Protein AF-A0A0G0QDE1-F1 (afdb_monomer)

Organism: NCBI:txid1618575

Radius of gyration: 19.05 Å; Cα contacts (8 Å, |Δi|>4): 55; chains: 1; bounding box: 40×37×47 Å

Structure (mmCIF, N/CA/C/O backbone):
data_AF-A0A0G0QDE1-F1
#
_entry.id   AF-A0A0G0QDE1-F1
#
loop_
_atom_site.group_PDB
_atom_site.id
_atom_site.type_symbol
_atom_site.label_atom_id
_atom_site.label_alt_id
_atom_site.label_comp_id
_atom_site.label_asym_id
_atom_site.label_entity_id
_atom_site.label_seq_id
_atom_site.pdbx_PDB_ins_code
_atom_site.Cartn_x
_atom_site.Cartn_y
_atom_site.Cartn_z
_atom_site.occupancy
_atom_site.B_iso_or_equiv
_atom_site.auth_seq_id
_atom_site.auth_comp_id
_atom_site.auth_asym_id
_atom_site.auth_atom_id
_atom_site.pdbx_PDB_model_num
ATOM 1 N N . MET A 1 1 ? 11.600 -14.241 11.838 1.00 48.94 1 MET A N 1
ATOM 2 C CA . MET A 1 1 ? 10.791 -13.462 10.869 1.00 48.94 1 MET A CA 1
ATOM 3 C C . MET A 1 1 ? 11.640 -12.625 9.914 1.00 48.94 1 MET A C 1
ATOM 5 O O . MET A 1 1 ? 11.550 -12.868 8.721 1.00 48.94 1 MET A O 1
ATOM 9 N N . LEU A 1 2 ? 12.523 -11.730 10.382 1.00 42.28 2 LEU A N 1
ATOM 10 C CA . LEU A 1 2 ? 13.341 -10.875 9.495 1.00 42.28 2 LEU A CA 1
ATOM 11 C C . LEU A 1 2 ? 14.229 -11.664 8.504 1.00 42.28 2 LEU A C 1
ATOM 13 O O . LEU A 1 2 ? 14.320 -11.305 7.337 1.00 42.28 2 LEU A O 1
ATOM 17 N N . LYS A 1 3 ? 14.826 -12.782 8.949 1.00 44.91 3 LYS A N 1
ATOM 18 C CA . LYS A 1 3 ? 15.629 -13.681 8.094 1.00 44.91 3 LYS A CA 1
ATOM 19 C C . LYS A 1 3 ? 14.810 -14.407 7.011 1.00 44.91 3 LYS A C 1
ATOM 21 O O . LYS A 1 3 ? 15.334 -14.662 5.939 1.00 44.91 3 LYS A O 1
ATOM 26 N N . PHE A 1 4 ? 13.529 -14.693 7.258 1.00 47.91 4 PHE A N 1
ATOM 27 C CA . PHE A 1 4 ? 12.648 -15.403 6.313 1.00 47.91 4 PHE A CA 1
ATOM 28 C C . PHE A 1 4 ? 12.188 -14.499 5.158 1.00 47.91 4 PHE A C 1
ATOM 30 O O . PHE A 1 4 ? 12.064 -14.936 4.017 1.00 47.91 4 PHE A O 1
ATOM 37 N N . VAL A 1 5 ? 12.004 -13.210 5.454 1.00 45.53 5 VAL A N 1
ATOM 38 C CA . VAL A 1 5 ? 11.647 -12.177 4.470 1.00 45.53 5 VAL A CA 1
ATOM 39 C C . VAL A 1 5 ? 12.870 -11.693 3.673 1.00 45.53 5 VAL A C 1
ATOM 41 O O . VAL A 1 5 ? 12.716 -11.153 2.585 1.00 45.53 5 VAL A O 1
ATOM 44 N N . ARG A 1 6 ? 14.089 -11.893 4.197 1.00 48.25 6 ARG A N 1
ATOM 45 C CA . ARG A 1 6 ? 15.354 -11.424 3.598 1.00 48.25 6 ARG A CA 1
ATOM 46 C C . ARG A 1 6 ? 16.187 -12.510 2.911 1.00 48.25 6 ARG A C 1
ATOM 48 O O . ARG A 1 6 ? 17.276 -12.202 2.437 1.00 48.25 6 ARG A O 1
ATOM 55 N N . SER A 1 7 ? 15.730 -13.762 2.878 1.00 40.88 7 SER A N 1
ATOM 56 C CA . SER A 1 7 ? 16.479 -14.817 2.187 1.00 40.88 7 SER A CA 1
ATOM 57 C C . SER A 1 7 ? 16.427 -14.586 0.674 1.00 40.88 7 SER A C 1
ATOM 59 O O . SER A 1 7 ? 15.348 -14.674 0.089 1.00 40.88 7 SER A O 1
ATOM 61 N N . ARG A 1 8 ? 17.589 -14.266 0.085 1.00 50.75 8 ARG A N 1
ATOM 62 C CA . ARG A 1 8 ? 17.824 -14.024 -1.354 1.00 50.75 8 ARG A CA 1
ATOM 63 C C . ARG A 1 8 ? 18.749 -15.073 -2.000 1.00 50.75 8 ARG A C 1
ATOM 65 O O . ARG A 1 8 ? 19.119 -14.922 -3.151 1.00 50.75 8 ARG A O 1
ATOM 72 N N . ASN A 1 9 ? 19.141 -16.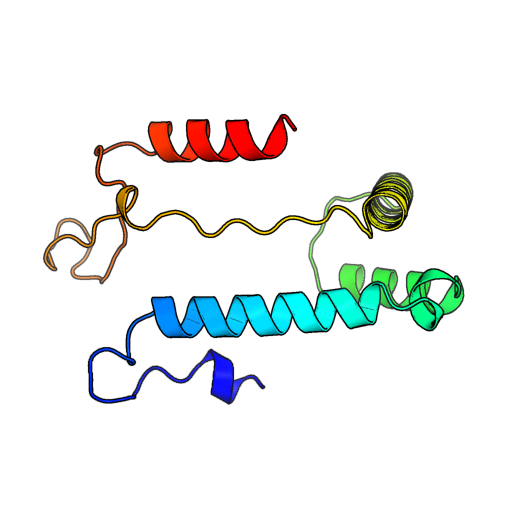115 -1.260 1.00 42.19 9 ASN A N 1
ATOM 73 C CA . ASN A 1 9 ? 20.205 -17.047 -1.662 1.00 42.19 9 ASN A CA 1
ATOM 74 C C . ASN A 1 9 ? 19.709 -18.503 -1.695 1.00 42.19 9 ASN A C 1
ATOM 76 O O . ASN A 1 9 ? 20.284 -19.366 -1.035 1.00 42.19 9 ASN A O 1
ATOM 80 N N . ALA A 1 10 ? 18.623 -18.775 -2.418 1.00 39.72 10 ALA A N 1
ATOM 81 C CA . ALA A 1 10 ? 18.260 -20.141 -2.789 1.00 39.72 10 ALA A CA 1
ATOM 82 C C . ALA A 1 10 ? 18.599 -20.338 -4.271 1.00 39.72 10 ALA A C 1
ATOM 84 O O . ALA A 1 10 ? 18.225 -19.520 -5.106 1.00 39.72 10 ALA A O 1
ATOM 85 N N . GLN A 1 11 ? 19.368 -21.378 -4.576 1.00 36.34 11 GLN A N 1
ATOM 86 C CA . GLN A 1 11 ? 19.842 -21.685 -5.922 1.00 36.34 11 GLN A CA 1
ATOM 87 C C . GLN A 1 11 ? 18.707 -22.370 -6.709 1.00 36.34 11 GLN A C 1
ATOM 89 O O . GLN A 1 11 ? 18.305 -23.470 -6.342 1.00 36.34 11 GLN A O 1
ATOM 94 N N . GLY A 1 12 ? 18.171 -21.701 -7.740 1.00 52.59 12 GLY A N 1
ATOM 95 C CA . GLY A 1 12 ? 17.065 -22.171 -8.598 1.00 52.59 12 GLY A CA 1
ATOM 96 C C . GLY A 1 12 ? 15.962 -21.119 -8.821 1.00 52.59 12 GLY A C 1
ATOM 97 O O . GLY A 1 12 ? 16.054 -20.010 -8.292 1.00 52.59 12 GLY A O 1
ATOM 98 N N . ASP A 1 13 ? 14.901 -21.482 -9.558 1.00 43.19 13 ASP A N 1
ATOM 9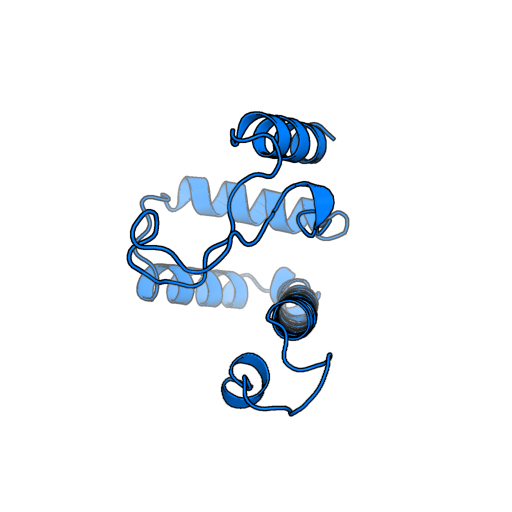9 C CA . ASP A 1 13 ? 13.739 -20.621 -9.893 1.00 43.19 13 ASP A CA 1
ATOM 100 C C . ASP A 1 13 ? 12.947 -20.107 -8.668 1.00 43.19 13 ASP A C 1
ATOM 102 O O . ASP A 1 13 ? 12.106 -19.218 -8.780 1.00 43.19 13 ASP A O 1
ATOM 106 N N . GLU A 1 14 ? 13.250 -20.602 -7.464 1.00 42.06 14 GLU A N 1
ATOM 107 C CA . GLU A 1 14 ? 12.664 -20.148 -6.192 1.00 42.06 14 GLU A CA 1
ATOM 108 C C . GLU A 1 14 ? 13.462 -19.029 -5.480 1.00 42.06 14 GLU A C 1
ATOM 110 O O . GLU A 1 14 ? 13.141 -18.633 -4.351 1.00 42.06 14 GLU A O 1
ATOM 115 N N . GLY A 1 15 ? 14.516 -18.509 -6.120 1.00 44.25 15 GLY A N 1
ATOM 116 C CA . GLY A 1 15 ? 15.332 -17.389 -5.632 1.00 44.25 15 GLY A CA 1
ATOM 117 C C . GLY A 1 15 ? 14.831 -15.994 -6.033 1.00 44.25 15 GLY A C 1
ATOM 118 O O . GLY A 1 15 ? 15.462 -14.999 -5.673 1.00 44.25 15 GLY A O 1
ATOM 119 N N . THR A 1 16 ? 13.726 -15.900 -6.774 1.00 56.19 16 THR A N 1
ATOM 120 C CA . THR A 1 16 ? 13.210 -14.647 -7.346 1.00 56.19 16 THR A CA 1
ATOM 121 C C . THR A 1 16 ? 12.472 -13.785 -6.310 1.00 56.19 16 THR A C 1
ATOM 123 O O . THR A 1 16 ? 11.909 -14.283 -5.329 1.00 56.19 16 THR A O 1
ATOM 126 N N . ASP A 1 17 ? 12.465 -12.458 -6.509 1.00 57.12 17 ASP A N 1
ATOM 127 C CA . ASP A 1 17 ? 11.782 -11.493 -5.623 1.00 57.12 17 ASP A CA 1
ATOM 128 C C . ASP A 1 17 ? 10.274 -11.788 -5.461 1.00 57.12 17 ASP A C 1
ATOM 130 O O . ASP A 1 17 ? 9.691 -11.474 -4.423 1.00 57.12 17 ASP A O 1
ATOM 134 N N . ILE A 1 18 ? 9.677 -12.514 -6.407 1.00 56.75 18 ILE A N 1
ATOM 135 C CA . ILE A 1 18 ? 8.279 -12.971 -6.404 1.00 56.75 18 ILE A CA 1
ATOM 136 C C . ILE A 1 18 ? 8.010 -13.945 -5.240 1.00 56.75 18 ILE A C 1
ATOM 138 O O . ILE A 1 18 ? 7.045 -13.799 -4.482 1.00 56.75 18 ILE A O 1
ATOM 142 N N . ALA A 1 19 ? 8.915 -14.902 -4.993 1.00 56.09 19 ALA A N 1
ATOM 143 C CA . ALA A 1 19 ? 8.803 -15.816 -3.854 1.00 56.09 19 ALA A CA 1
ATOM 144 C C . ALA A 1 19 ? 8.949 -15.078 -2.507 1.00 56.09 19 ALA A C 1
ATOM 146 O O . ALA A 1 19 ? 8.409 -15.514 -1.482 1.00 56.09 19 ALA A O 1
ATOM 147 N N . ARG A 1 20 ? 9.653 -13.935 -2.488 1.00 60.38 20 ARG A N 1
ATOM 148 C CA . ARG A 1 20 ? 9.727 -13.037 -1.327 1.00 60.38 20 ARG A CA 1
ATOM 149 C C . ARG A 1 20 ? 8.430 -12.248 -1.152 1.00 60.38 20 ARG A C 1
ATOM 151 O O . ARG A 1 20 ? 7.956 -12.154 -0.018 1.00 60.38 20 ARG A O 1
ATOM 158 N N . GLU A 1 21 ? 7.845 -11.725 -2.221 1.00 62.47 21 GLU A N 1
ATOM 159 C CA . GLU A 1 21 ? 6.558 -11.022 -2.183 1.00 62.47 21 GLU A CA 1
ATOM 160 C C . GLU A 1 21 ? 5.446 -11.921 -1.641 1.00 62.47 21 GLU A C 1
ATOM 162 O O . GLU A 1 21 ? 4.776 -11.551 -0.677 1.00 62.47 21 GLU A O 1
ATOM 167 N N . ALA A 1 22 ? 5.344 -13.167 -2.113 1.00 64.56 22 ALA A N 1
ATOM 168 C CA . ALA A 1 22 ? 4.372 -14.134 -1.598 1.00 64.56 22 ALA A CA 1
ATOM 169 C C . ALA A 1 22 ? 4.511 -14.376 -0.078 1.00 64.56 22 ALA A C 1
ATOM 171 O O . ALA A 1 22 ? 3.518 -14.525 0.644 1.00 64.56 22 ALA A O 1
ATOM 172 N N . ARG A 1 23 ? 5.744 -14.387 0.449 1.00 66.81 23 ARG A N 1
ATOM 173 C CA . ARG A 1 23 ? 6.001 -14.504 1.897 1.00 66.81 23 ARG A CA 1
ATOM 174 C C . ARG A 1 23 ? 5.644 -13.222 2.647 1.00 66.81 23 ARG A C 1
ATOM 176 O O . ARG A 1 23 ? 5.105 -13.307 3.751 1.00 66.81 23 ARG A O 1
ATOM 183 N N . GLN A 1 24 ? 5.920 -12.052 2.075 1.00 65.75 24 GLN A N 1
ATOM 184 C CA . GLN A 1 24 ? 5.550 -10.762 2.665 1.00 65.75 24 GLN A CA 1
ATOM 185 C C . GLN A 1 24 ? 4.033 -10.608 2.757 1.00 65.75 24 GLN A C 1
ATOM 187 O O . GLN A 1 24 ? 3.524 -10.284 3.831 1.00 65.75 24 GLN A O 1
ATOM 192 N N . THR A 1 25 ? 3.306 -10.969 1.701 1.00 65.31 25 THR A N 1
ATOM 193 C CA . THR A 1 25 ? 1.839 -10.973 1.677 1.00 65.31 25 THR A CA 1
ATOM 194 C C . THR A 1 25 ? 1.262 -11.867 2.774 1.00 65.31 25 THR A C 1
ATOM 196 O O . THR A 1 25 ? 0.344 -11.456 3.483 1.00 65.31 25 THR A O 1
ATOM 199 N N . LYS A 1 26 ? 1.849 -13.050 3.015 1.00 69.44 26 LYS A N 1
ATOM 200 C CA . LYS A 1 26 ? 1.440 -13.943 4.118 1.00 69.44 26 LYS A CA 1
ATOM 201 C C . LYS A 1 26 ? 1.668 -13.332 5.503 1.00 69.44 26 LYS A C 1
ATOM 203 O O . LYS A 1 26 ? 0.807 -13.459 6.372 1.00 69.44 26 LYS A O 1
ATOM 208 N N . VAL A 1 27 ? 2.797 -12.656 5.726 1.00 68.19 27 VAL A N 1
ATOM 209 C CA . VAL A 1 27 ? 3.076 -11.977 7.007 1.00 68.19 27 VAL A CA 1
ATOM 210 C C . VAL A 1 27 ? 2.102 -10.819 7.233 1.00 68.19 27 VAL A C 1
ATOM 212 O O . VAL A 1 27 ? 1.561 -10.686 8.331 1.00 68.19 27 VAL A O 1
ATOM 215 N N . ILE A 1 28 ? 1.824 -10.027 6.196 1.00 69.94 28 ILE A N 1
ATOM 216 C CA . ILE A 1 28 ? 0.846 -8.932 6.247 1.00 69.94 28 ILE A CA 1
ATOM 217 C C . ILE A 1 28 ? -0.564 -9.481 6.513 1.00 69.94 28 ILE A C 1
ATOM 219 O O . ILE A 1 28 ? -1.287 -8.934 7.345 1.00 69.94 28 ILE A O 1
ATOM 223 N N . ALA A 1 29 ? -0.945 -10.597 5.885 1.00 72.81 29 ALA A N 1
ATOM 224 C CA . ALA A 1 29 ? -2.226 -11.262 6.123 1.00 72.81 29 ALA A CA 1
ATOM 225 C C . ALA A 1 29 ? -2.353 -11.821 7.555 1.00 72.81 29 ALA A C 1
ATOM 227 O O . ALA A 1 29 ? -3.405 -11.697 8.182 1.00 72.81 29 ALA A O 1
ATOM 228 N N . ALA A 1 30 ? -1.281 -12.383 8.117 1.00 69.75 30 ALA A N 1
ATOM 229 C CA . ALA A 1 30 ? -1.273 -12.858 9.501 1.00 69.75 30 ALA A CA 1
ATOM 230 C C . ALA A 1 30 ? -1.347 -11.698 10.511 1.00 69.75 30 ALA A C 1
ATOM 232 O O . ALA A 1 30 ? -2.095 -11.764 11.491 1.00 69.75 30 ALA A O 1
ATOM 233 N N . LEU A 1 31 ? -0.619 -10.603 10.258 1.00 69.19 31 LEU A N 1
ATOM 234 C CA . LEU A 1 31 ? -0.701 -9.387 11.069 1.00 69.19 31 LEU A CA 1
ATOM 235 C C . LEU A 1 31 ? -2.112 -8.791 11.017 1.00 69.19 31 LEU A C 1
ATOM 237 O O . LEU A 1 31 ? -2.666 -8.445 12.059 1.00 69.19 31 LEU A O 1
ATOM 241 N N . ARG A 1 32 ? -2.720 -8.758 9.825 1.00 69.44 32 ARG A N 1
ATOM 242 C CA . ARG A 1 32 ? -4.121 -8.376 9.617 1.00 69.44 32 ARG A CA 1
ATOM 243 C C . ARG A 1 32 ? -5.038 -9.192 10.523 1.00 69.44 32 ARG A C 1
ATOM 245 O O . ARG A 1 32 ? -5.736 -8.609 11.345 1.00 69.44 32 ARG A O 1
ATOM 252 N N . GLN A 1 33 ? -4.999 -10.521 10.445 1.00 69.25 33 GLN A N 1
ATOM 253 C CA . GLN A 1 33 ? -5.847 -11.378 11.287 1.00 69.25 33 GLN A CA 1
ATOM 254 C 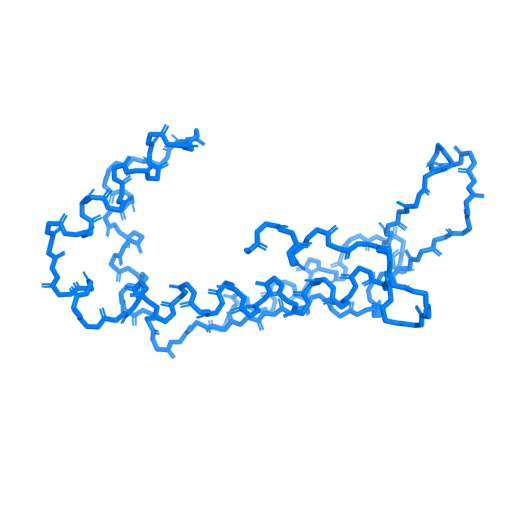C . GLN A 1 33 ? -5.673 -11.097 12.787 1.00 69.25 33 GLN A C 1
ATOM 256 O O . GLN A 1 33 ? -6.643 -11.132 13.543 1.00 69.25 33 GLN A O 1
ATOM 261 N N . LYS A 1 34 ? -4.454 -10.768 13.234 1.00 69.88 34 LYS A N 1
ATOM 262 C CA . LYS A 1 34 ? -4.191 -10.436 14.638 1.00 69.88 34 LYS A CA 1
ATOM 263 C C . LYS A 1 34 ? -4.765 -9.075 15.043 1.00 69.88 34 LYS A C 1
ATOM 265 O O . LYS A 1 34 ? -5.397 -8.988 16.097 1.00 69.88 34 LYS A O 1
ATOM 270 N N . VAL A 1 35 ? -4.573 -8.040 14.223 1.00 67.62 35 VAL A N 1
ATOM 271 C CA . VAL A 1 35 ? -5.094 -6.681 14.468 1.00 67.62 35 VAL A CA 1
ATOM 272 C C . VAL A 1 35 ? -6.622 -6.663 14.421 1.00 67.62 35 VAL A C 1
ATOM 274 O O . VAL A 1 35 ? -7.252 -6.035 15.267 1.00 67.62 35 VAL A O 1
ATOM 277 N N . PHE A 1 36 ? -7.221 -7.423 13.504 1.00 68.81 36 PHE A N 1
ATOM 278 C CA . PHE A 1 36 ? -8.673 -7.547 13.375 1.00 68.81 36 PHE A CA 1
ATOM 279 C C . PHE A 1 36 ? -9.302 -8.609 14.285 1.00 68.81 36 PHE A C 1
ATOM 281 O O . PHE A 1 36 ? -10.506 -8.856 14.212 1.00 68.81 36 PHE A O 1
ATOM 288 N N . SER A 1 37 ? -8.528 -9.231 15.177 1.00 73.81 37 SER A N 1
ATOM 289 C CA . SER A 1 37 ? -9.098 -10.145 16.165 1.00 73.81 37 SER A CA 1
ATOM 290 C C . SER A 1 37 ? -10.032 -9.391 17.118 1.00 73.81 37 SER A C 1
ATOM 292 O O . SER A 1 37 ? -9.748 -8.266 17.543 1.00 73.81 37 SER A O 1
ATOM 294 N N . ALA A 1 38 ? -11.152 -10.020 17.488 1.00 60.31 38 ALA A N 1
ATOM 295 C CA . ALA A 1 38 ? -12.171 -9.400 18.338 1.00 60.31 38 ALA A CA 1
ATOM 296 C C . ALA A 1 38 ? -11.589 -8.849 19.656 1.00 60.31 38 ALA A C 1
ATOM 298 O O . ALA A 1 38 ? -11.970 -7.772 20.098 1.00 60.31 38 ALA A O 1
ATOM 299 N N . GLY A 1 39 ? -10.592 -9.523 20.241 1.00 65.44 39 GLY A N 1
ATOM 300 C CA . GLY A 1 39 ? -9.930 -9.085 21.475 1.00 65.44 39 GLY A CA 1
ATOM 301 C C . GLY A 1 39 ? -9.003 -7.866 21.343 1.00 65.44 39 GLY A C 1
ATOM 302 O O . GLY A 1 39 ? -8.574 -7.333 22.372 1.00 65.44 39 GLY A O 1
ATOM 303 N N . VAL A 1 40 ? -8.661 -7.441 20.121 1.00 65.75 40 VAL A N 1
ATOM 304 C CA . VAL A 1 40 ? -7.899 -6.210 19.836 1.00 65.75 40 VAL A CA 1
ATOM 305 C C . VAL A 1 40 ? -8.846 -5.088 19.414 1.00 65.75 40 VAL A C 1
ATOM 307 O O . VAL A 1 40 ? -8.767 -4.004 19.983 1.00 65.75 40 VAL A O 1
ATOM 310 N N . LEU A 1 41 ? -9.792 -5.358 18.506 1.00 65.94 41 LEU A N 1
ATOM 311 C CA . LEU A 1 41 ? -10.755 -4.354 18.031 1.00 65.94 41 LEU A CA 1
ATOM 312 C C . LEU A 1 41 ? -11.741 -3.890 19.111 1.00 65.94 41 LEU A C 1
ATOM 314 O O . LEU A 1 41 ? -12.115 -2.724 19.132 1.00 65.94 41 LEU A O 1
ATOM 318 N N . LEU A 1 42 ? -12.170 -4.783 20.008 1.00 67.44 42 LEU A N 1
ATOM 319 C CA . LEU A 1 42 ? -13.135 -4.452 21.066 1.00 67.44 42 LEU A CA 1
ATOM 320 C C . LEU A 1 42 ? -12.475 -3.835 22.310 1.00 67.44 42 LEU A C 1
ATOM 322 O O . 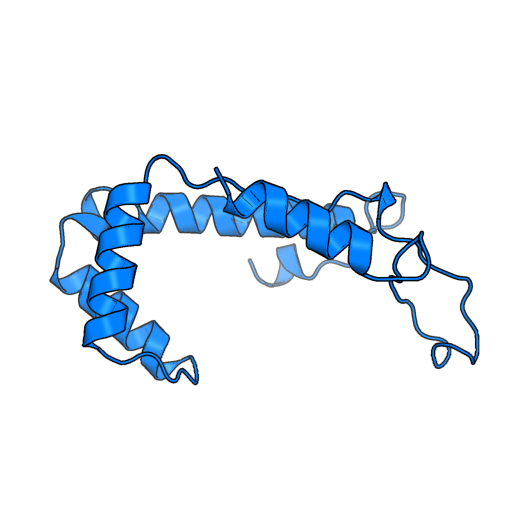LEU A 1 42 ? -13.149 -3.598 23.307 1.00 67.44 42 LEU A O 1
ATOM 326 N N . SER A 1 43 ? -11.160 -3.589 22.282 1.00 76.12 43 SER A N 1
ATOM 327 C CA . SER A 1 43 ? -10.405 -3.040 23.410 1.00 76.12 43 SER A CA 1
ATOM 328 C C . SER A 1 43 ? -9.858 -1.649 23.066 1.00 76.12 43 SER A C 1
ATOM 330 O O . SER A 1 43 ? -8.810 -1.543 22.423 1.00 76.12 43 SER A O 1
ATOM 332 N N . PRO A 1 44 ? -10.515 -0.567 23.529 1.00 69.94 44 PRO A N 1
ATOM 333 C CA . PRO A 1 44 ? -10.070 0.802 23.273 1.00 69.94 44 PRO A CA 1
ATOM 334 C C . PRO A 1 44 ? -8.620 1.051 23.706 1.00 69.94 44 PRO A C 1
ATOM 336 O O . PRO A 1 44 ? -7.851 1.661 22.969 1.00 69.94 44 PRO A O 1
ATOM 339 N N . SER A 1 45 ? -8.201 0.512 24.857 1.00 76.12 45 SER A N 1
ATOM 340 C CA . SER A 1 45 ? -6.833 0.663 25.371 1.00 76.12 45 SER A CA 1
ATOM 341 C C . SER A 1 45 ? -5.771 0.049 24.452 1.00 76.12 45 SER A C 1
ATOM 343 O O . SER A 1 45 ? -4.698 0.629 24.282 1.00 76.12 45 SER A O 1
ATOM 345 N N . LYS A 1 46 ? -6.066 -1.086 23.802 1.00 74.12 46 LYS A N 1
ATOM 346 C CA . LYS A 1 46 ? -5.155 -1.711 22.830 1.00 74.12 46 LYS A CA 1
ATOM 347 C C . LYS A 1 46 ? -5.079 -0.919 21.528 1.00 74.12 46 LYS A C 1
ATOM 349 O O . LYS A 1 46 ? -3.984 -0.764 20.996 1.00 74.12 46 LYS A O 1
ATOM 354 N N . LEU A 1 47 ? -6.203 -0.384 21.045 1.00 70.31 47 LEU A N 1
ATOM 355 C CA . LEU A 1 47 ? -6.233 0.463 19.847 1.00 70.31 47 LEU A CA 1
ATOM 356 C C . LEU A 1 47 ? -5.415 1.746 20.038 1.00 70.31 47 LEU A C 1
ATOM 358 O O . LEU A 1 47 ? -4.590 2.073 19.188 1.00 70.31 47 LEU A O 1
ATOM 362 N N . PHE A 1 48 ? -5.566 2.419 21.184 1.00 74.88 48 PHE A N 1
ATOM 363 C CA . PHE A 1 48 ? -4.743 3.584 21.524 1.00 74.88 48 PHE A CA 1
ATOM 364 C C . PHE A 1 48 ? -3.257 3.235 21.653 1.00 74.88 48 PHE A C 1
ATOM 366 O O . PHE A 1 48 ? -2.409 3.996 21.191 1.00 74.88 48 PHE A O 1
ATOM 373 N N . GLY A 1 49 ? -2.927 2.077 22.232 1.00 78.38 49 GLY A N 1
ATOM 374 C CA . GLY A 1 49 ? -1.549 1.592 22.308 1.00 78.38 49 GLY A CA 1
ATOM 375 C C . GLY A 1 49 ? -0.918 1.375 20.929 1.00 78.38 49 GLY A C 1
ATOM 376 O O . GLY A 1 49 ? 0.195 1.836 20.692 1.00 78.38 49 GLY A O 1
ATOM 377 N N . ILE A 1 50 ? -1.644 0.734 20.006 1.00 75.38 50 ILE A N 1
ATOM 378 C CA . ILE A 1 50 ? -1.197 0.515 18.621 1.00 75.38 50 ILE A CA 1
ATOM 379 C C . ILE A 1 50 ? -1.006 1.853 17.900 1.00 75.38 50 ILE A C 1
ATOM 381 O O . ILE A 1 50 ? 0.043 2.074 17.300 1.00 75.38 50 ILE A O 1
ATOM 385 N N . TRP A 1 51 ? -1.978 2.763 18.002 1.00 74.69 51 TRP A N 1
ATOM 386 C CA . TRP A 1 51 ? -1.892 4.091 17.390 1.00 74.69 51 TRP A CA 1
ATOM 387 C C . TRP A 1 51 ?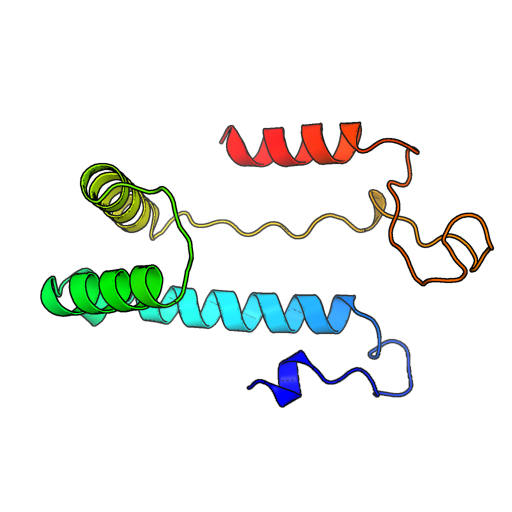 -0.681 4.885 17.891 1.00 74.69 51 TRP A C 1
ATOM 389 O O . TRP A 1 51 ? 0.057 5.464 17.097 1.00 74.69 51 TRP A O 1
ATOM 399 N N . ARG A 1 52 ? -0.433 4.864 19.206 1.00 78.00 52 ARG A N 1
ATOM 400 C CA . ARG A 1 52 ? 0.712 5.547 19.812 1.00 78.00 52 ARG A CA 1
ATOM 401 C C . ARG A 1 52 ? 2.040 5.015 19.275 1.00 78.00 52 ARG A C 1
ATOM 403 O O . ARG A 1 52 ? 2.884 5.809 18.879 1.00 78.00 52 ARG A O 1
ATOM 410 N N . VAL A 1 53 ? 2.195 3.693 19.195 1.00 80.06 53 VAL A N 1
ATOM 411 C CA . VAL A 1 53 ? 3.409 3.070 18.641 1.00 80.06 53 VAL A CA 1
ATOM 412 C C . VAL A 1 53 ? 3.595 3.427 17.165 1.00 80.06 53 VAL A C 1
ATOM 414 O O . VAL A 1 53 ? 4.713 3.725 16.754 1.00 80.06 53 VAL A O 1
ATOM 417 N N . ILE A 1 54 ? 2.523 3.446 16.366 1.00 76.19 54 ILE A N 1
ATOM 418 C CA . ILE A 1 54 ? 2.592 3.845 14.950 1.00 76.19 54 ILE A CA 1
ATOM 419 C C . ILE A 1 54 ? 3.057 5.298 14.825 1.00 76.19 54 ILE A C 1
ATOM 421 O O . ILE A 1 54 ? 3.978 5.570 14.059 1.00 76.19 54 ILE A O 1
ATOM 425 N N . LYS A 1 55 ? 2.488 6.212 15.618 1.00 74.38 55 LYS A N 1
ATOM 426 C CA . LYS A 1 55 ? 2.860 7.632 15.612 1.00 74.38 55 LYS A CA 1
ATOM 427 C C . LYS A 1 55 ? 4.298 7.875 16.085 1.00 74.38 55 LYS A C 1
ATOM 429 O O . LYS A 1 55 ? 4.981 8.730 15.542 1.00 74.38 55 LYS A O 1
ATOM 434 N N . GLU A 1 56 ? 4.766 7.135 17.088 1.00 79.94 56 GLU A N 1
ATOM 435 C CA . GLU A 1 56 ? 6.144 7.245 17.596 1.00 79.94 56 GLU A CA 1
ATOM 436 C C . GLU A 1 56 ? 7.179 6.656 16.616 1.00 79.94 56 GLU A C 1
ATOM 438 O O . GLU A 1 56 ? 8.328 7.089 16.605 1.00 79.94 56 GLU A O 1
ATOM 443 N N . SER A 1 57 ? 6.786 5.680 15.789 1.00 77.88 57 SER A N 1
ATOM 444 C CA . SER A 1 57 ? 7.682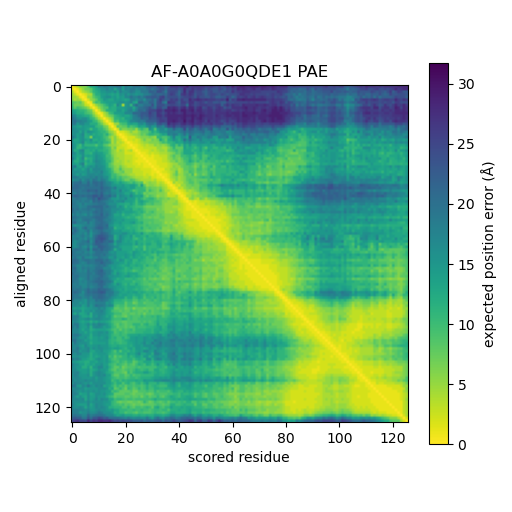 4.986 14.847 1.00 77.88 57 SER A CA 1
ATOM 445 C C . SER A 1 57 ? 7.611 5.491 13.404 1.00 77.88 57 SER A C 1
ATOM 447 O O . SER A 1 57 ? 8.455 5.110 12.592 1.00 77.88 57 SER A O 1
ATOM 449 N N . THR A 1 58 ? 6.636 6.344 13.078 1.00 76.56 58 THR A N 1
ATOM 450 C CA . THR A 1 58 ? 6.372 6.807 11.710 1.00 76.56 58 THR A CA 1
ATOM 451 C C . THR A 1 58 ? 6.227 8.322 11.683 1.00 76.56 58 THR A C 1
ATOM 453 O O . THR A 1 58 ? 5.429 8.888 12.425 1.00 76.56 58 THR A O 1
ATOM 456 N N . LEU A 1 59 ? 6.956 8.988 10.785 1.00 78.69 59 LEU A N 1
ATOM 457 C CA . LEU A 1 59 ? 6.693 10.388 10.459 1.00 78.69 59 LEU A CA 1
ATOM 458 C C . LEU A 1 59 ? 5.398 10.449 9.642 1.00 78.69 59 LEU A C 1
ATOM 460 O O . LEU A 1 59 ? 5.345 9.933 8.528 1.00 78.69 59 LEU A O 1
ATOM 464 N N . THR A 1 60 ? 4.352 11.033 10.219 1.00 79.62 60 THR A N 1
ATOM 465 C CA . THR A 1 60 ? 3.043 11.183 9.580 1.00 79.62 60 THR A CA 1
ATOM 466 C C . THR A 1 60 ? 2.459 12.556 9.882 1.00 79.62 60 THR A C 1
ATOM 468 O O . THR A 1 60 ? 2.635 13.094 10.975 1.00 79.62 60 THR A O 1
ATOM 471 N N . ASP A 1 61 ? 1.773 13.104 8.891 1.00 81.62 61 ASP A N 1
ATOM 472 C CA . ASP A 1 61 ? 0.978 14.327 8.923 1.00 81.62 61 ASP A CA 1
ATOM 473 C C . ASP A 1 61 ? -0.486 14.081 9.327 1.00 81.62 61 ASP A C 1
ATOM 475 O O . ASP A 1 61 ? -1.251 15.032 9.438 1.00 81.62 61 ASP A O 1
ATOM 479 N N . ILE A 1 62 ? -0.869 12.828 9.602 1.00 82.06 62 ILE A N 1
ATOM 480 C CA . ILE A 1 62 ? -2.237 12.459 9.977 1.00 82.06 62 ILE A CA 1
ATOM 481 C C . ILE A 1 62 ? -2.592 13.042 11.350 1.00 82.06 62 ILE A C 1
ATOM 483 O O . ILE A 1 62 ? -1.991 12.699 12.380 1.00 82.06 62 ILE A O 1
ATOM 487 N N . GLU A 1 63 ? -3.636 13.867 11.391 1.00 82.44 63 GLU A N 1
ATOM 488 C CA . GLU A 1 63 ? -4.156 14.421 12.637 1.00 82.44 63 GLU A CA 1
ATOM 489 C C . GLU A 1 63 ? -4.898 13.360 13.478 1.00 82.44 63 GLU A C 1
ATOM 491 O O . GLU A 1 63 ? -5.440 12.385 12.949 1.00 82.44 63 GLU A O 1
ATOM 496 N N . PRO A 1 64 ? -5.005 13.521 14.815 1.00 77.38 64 PRO A N 1
ATOM 497 C CA . PRO A 1 64 ? -5.737 12.570 15.661 1.00 77.38 64 PRO A CA 1
ATOM 498 C C . PRO A 1 64 ? -7.210 12.361 15.261 1.00 77.38 64 PRO A C 1
ATOM 500 O O . PRO A 1 64 ? -7.757 11.272 15.446 1.00 77.38 64 PRO A O 1
ATOM 503 N N . SER A 1 65 ? -7.856 13.394 14.720 1.00 79.69 65 SER A N 1
ATOM 504 C CA . SER A 1 65 ? -9.229 13.366 14.199 1.00 79.69 65 SER A CA 1
ATOM 505 C C . SER A 1 65 ? -9.338 12.494 12.942 1.00 79.69 65 SER A C 1
ATOM 507 O O . SER A 1 65 ? -10.212 11.628 12.854 1.00 79.69 65 SER A O 1
ATOM 509 N N . GLU A 1 66 ? -8.412 12.661 12.000 1.00 83.81 66 GLU A N 1
ATOM 510 C CA . GLU A 1 66 ? -8.302 11.864 10.777 1.00 83.81 66 GLU A CA 1
ATOM 511 C C . GLU A 1 66 ? -7.970 10.409 11.096 1.00 83.81 66 GLU A C 1
ATOM 513 O O . GLU A 1 66 ? -8.592 9.492 10.560 1.00 83.81 66 GLU A O 1
ATOM 518 N N . ALA A 1 67 ? -7.072 10.185 12.053 1.00 77.94 67 ALA A N 1
ATOM 519 C CA . ALA A 1 67 ? -6.750 8.862 12.562 1.00 77.94 67 ALA A CA 1
ATOM 520 C C . ALA A 1 67 ? -7.984 8.140 13.115 1.00 77.94 67 ALA A C 1
ATOM 522 O O . ALA A 1 67 ? -8.196 6.965 12.820 1.00 77.94 67 ALA A O 1
ATOM 523 N N . ALA A 1 68 ? -8.837 8.834 13.874 1.00 77.12 68 ALA A N 1
ATOM 524 C CA . ALA A 1 68 ? -10.079 8.259 14.384 1.00 77.12 68 ALA A CA 1
ATOM 525 C C . ALA A 1 68 ? -11.045 7.873 13.246 1.00 77.12 68 ALA A C 1
ATOM 527 O O . ALA A 1 68 ? -11.668 6.808 13.297 1.00 77.12 68 ALA A O 1
ATOM 528 N N . ILE A 1 69 ? -11.136 8.697 12.194 1.00 84.25 69 ILE A N 1
ATOM 529 C CA . ILE A 1 69 ? -11.930 8.397 10.992 1.00 84.25 69 ILE A CA 1
ATOM 530 C C . ILE A 1 69 ? -11.361 7.172 10.264 1.00 84.25 69 ILE A C 1
ATOM 532 O O . ILE A 1 69 ? -12.122 6.269 9.907 1.00 84.25 69 ILE A O 1
ATOM 536 N N . LEU A 1 70 ? -10.040 7.106 10.082 1.00 81.19 70 LEU A N 1
ATOM 537 C CA . LEU A 1 70 ? -9.348 5.981 9.452 1.00 81.19 70 LEU A CA 1
ATOM 538 C C . LEU A 1 70 ? -9.555 4.689 10.243 1.00 81.19 70 LEU A C 1
ATOM 540 O O . LEU A 1 70 ? -9.974 3.690 9.667 1.00 81.19 70 LEU A O 1
ATOM 544 N N . ILE A 1 71 ? -9.366 4.713 11.565 1.00 77.44 71 ILE A N 1
ATOM 545 C CA . ILE A 1 71 ? -9.603 3.560 12.445 1.00 77.44 71 ILE A CA 1
ATOM 546 C C . ILE A 1 71 ? -11.054 3.086 12.324 1.00 77.44 71 ILE A C 1
ATOM 548 O O . ILE A 1 71 ? -11.298 1.891 12.171 1.00 77.44 71 ILE A O 1
ATOM 552 N N . ARG A 1 72 ? -12.030 4.002 12.329 1.00 79.88 72 ARG A N 1
ATOM 553 C CA . ARG A 1 72 ? -13.446 3.646 12.163 1.00 79.88 72 ARG A CA 1
ATOM 554 C C . ARG A 1 72 ? -13.717 2.991 10.807 1.00 79.88 72 ARG A C 1
ATOM 556 O O . ARG A 1 72 ? -14.411 1.977 10.757 1.00 79.88 72 ARG A O 1
ATOM 563 N N . ARG A 1 73 ? -13.164 3.535 9.718 1.00 81.06 73 ARG A N 1
ATOM 564 C CA . ARG A 1 73 ? -13.282 2.947 8.370 1.00 81.06 73 ARG A CA 1
ATOM 565 C C . ARG A 1 73 ? -12.646 1.561 8.307 1.00 81.06 73 ARG A C 1
ATOM 567 O O . ARG A 1 73 ? -13.274 0.642 7.797 1.00 81.06 73 ARG A O 1
ATOM 574 N N . VAL A 1 74 ? -11.464 1.394 8.893 1.00 77.81 74 VAL A N 1
ATOM 575 C CA . VAL A 1 74 ? -10.745 0.117 8.992 1.00 77.81 74 VAL A CA 1
ATOM 576 C C . VAL A 1 74 ? -11.568 -0.921 9.762 1.00 77.81 74 VAL A C 1
ATOM 578 O O . VAL A 1 74 ? -11.739 -2.037 9.283 1.00 77.81 74 VAL A O 1
ATOM 581 N N . ILE A 1 75 ? -12.144 -0.559 10.915 1.00 76.12 75 ILE A N 1
ATOM 582 C CA . ILE A 1 75 ? -13.021 -1.449 11.696 1.00 76.12 75 ILE A CA 1
ATOM 583 C C . ILE A 1 75 ? -14.258 -1.859 10.883 1.00 76.12 75 ILE A C 1
ATOM 585 O O . ILE A 1 75 ? -14.623 -3.035 10.888 1.00 76.12 75 ILE A O 1
ATOM 589 N N . ASN A 1 76 ? -14.888 -0.917 10.177 1.00 79.81 76 ASN A N 1
ATOM 590 C CA . ASN A 1 76 ? -16.064 -1.191 9.347 1.00 79.81 76 ASN A CA 1
ATOM 591 C C . ASN A 1 76 ? -15.727 -2.086 8.144 1.00 79.81 76 ASN A C 1
ATOM 593 O O . ASN A 1 76 ? -16.491 -2.988 7.816 1.00 79.81 76 ASN A O 1
ATOM 597 N N . ALA A 1 77 ? -14.565 -1.876 7.525 1.00 75.31 77 ALA A N 1
ATOM 598 C CA . ALA A 1 77 ? -14.082 -2.644 6.382 1.00 75.31 77 ALA A CA 1
ATOM 599 C C . ALA A 1 77 ? -13.368 -3.947 6.777 1.00 75.31 77 ALA A C 1
ATOM 601 O O . ALA A 1 77 ? -12.842 -4.631 5.907 1.00 75.31 77 ALA A O 1
ATOM 602 N N . ARG A 1 78 ? -13.349 -4.334 8.064 1.00 71.06 78 ARG A N 1
ATOM 603 C CA . ARG A 1 78 ? -12.556 -5.475 8.569 1.00 71.06 78 ARG A CA 1
ATOM 604 C C . ARG A 1 78 ? -12.790 -6.800 7.833 1.00 71.06 78 ARG A C 1
ATOM 606 O O . ARG A 1 78 ? -11.903 -7.646 7.817 1.00 71.06 78 ARG A O 1
ATOM 613 N N . ASN A 1 79 ? -13.982 -6.981 7.262 1.00 72.25 79 ASN A N 1
ATOM 614 C CA . ASN A 1 79 ? -14.365 -8.182 6.521 1.00 72.25 79 ASN A CA 1
ATOM 615 C C . ASN A 1 79 ? -14.133 -8.054 5.001 1.00 72.25 79 ASN A C 1
ATOM 617 O O . ASN A 1 79 ? -14.154 -9.067 4.315 1.00 72.25 79 ASN A O 1
ATOM 621 N N . ASN A 1 80 ? -13.877 -6.841 4.498 1.00 75.00 80 ASN A N 1
ATOM 622 C CA . ASN A 1 80 ? -13.769 -6.498 3.077 1.00 75.00 80 ASN A CA 1
ATOM 623 C C . ASN A 1 80 ? -12.401 -5.856 2.783 1.00 75.00 80 ASN A C 1
ATOM 625 O O . ASN A 1 80 ? -12.315 -4.762 2.231 1.00 75.00 80 ASN A O 1
ATOM 629 N N . VAL A 1 81 ? -11.317 -6.504 3.220 1.00 72.88 81 VAL A N 1
ATOM 630 C CA . VAL A 1 81 ? -9.951 -6.073 2.889 1.00 72.88 81 VAL A CA 1
ATOM 631 C C . VAL A 1 81 ? -9.402 -6.978 1.801 1.00 72.88 81 VAL A C 1
ATOM 633 O O . VAL A 1 81 ? -8.969 -8.102 2.074 1.00 72.88 81 VAL A O 1
ATOM 636 N N . GLU A 1 82 ? -9.382 -6.462 0.582 1.00 78.06 82 GLU A N 1
ATOM 637 C CA . GLU A 1 82 ? -8.801 -7.141 -0.569 1.00 78.06 82 GLU A CA 1
ATOM 638 C C . GLU A 1 82 ? -7.298 -6.870 -0.654 1.00 78.06 82 GLU A C 1
ATOM 640 O O . GLU A 1 82 ? -6.739 -5.980 -0.007 1.00 78.06 82 GLU A O 1
ATOM 645 N N . SER A 1 83 ? -6.579 -7.732 -1.359 1.00 78.31 83 SER A N 1
ATOM 646 C CA . SER A 1 83 ? -5.138 -7.592 -1.542 1.00 78.31 83 SER A CA 1
ATOM 647 C C . SER A 1 83 ? -4.808 -7.950 -2.963 1.00 78.31 83 SER A C 1
ATOM 649 O O . SER A 1 83 ? -5.106 -9.053 -3.410 1.00 78.31 83 SER A O 1
ATOM 651 N N . TYR A 1 84 ? -4.193 -6.995 -3.638 1.00 82.31 84 TYR A N 1
ATOM 652 C CA . TYR A 1 84 ? -3.869 -7.081 -5.042 1.00 82.31 84 TYR A CA 1
ATOM 653 C C . TYR A 1 84 ? -2.356 -7.166 -5.180 1.00 82.31 84 TYR A C 1
ATOM 655 O O . TYR A 1 84 ? -1.626 -6.395 -4.555 1.00 82.31 84 TYR A O 1
ATOM 663 N N . VAL A 1 85 ? -1.898 -8.137 -5.962 1.00 79.50 85 VAL A N 1
ATOM 664 C CA . VAL A 1 85 ? -0.512 -8.213 -6.424 1.00 79.50 85 VAL A CA 1
ATOM 665 C C . VAL A 1 85 ? -0.493 -7.558 -7.793 1.00 79.50 85 VAL A C 1
ATOM 667 O O . VAL A 1 85 ? -1.400 -7.812 -8.585 1.00 79.50 85 VAL A O 1
ATOM 670 N N . LEU A 1 86 ? 0.482 -6.681 -8.035 1.00 82.25 86 LEU A N 1
ATOM 671 C CA . LEU A 1 86 ? 0.658 -6.078 -9.350 1.00 82.25 86 LEU A CA 1
ATOM 672 C C . LEU A 1 86 ? 0.948 -7.205 -10.353 1.00 82.25 86 LEU A C 1
ATOM 674 O O . LEU A 1 86 ? 1.906 -7.944 -10.123 1.00 82.25 86 LEU A O 1
ATOM 678 N N . PRO A 1 87 ? 0.129 -7.371 -11.404 1.00 83.88 87 PRO A N 1
ATOM 679 C CA . PRO A 1 87 ? 0.350 -8.443 -12.363 1.00 83.88 87 PRO A CA 1
ATOM 680 C C . PRO A 1 87 ? 1.697 -8.298 -13.084 1.00 83.88 87 PRO A C 1
ATOM 682 O O . PRO A 1 87 ? 2.136 -7.179 -13.369 1.00 83.88 87 PRO A O 1
ATOM 685 N N . GLU A 1 88 ? 2.370 -9.425 -13.325 1.00 78.75 88 GLU A N 1
ATOM 686 C CA . GLU A 1 88 ? 3.727 -9.454 -13.887 1.00 78.75 88 GLU A CA 1
ATOM 687 C C . GLU A 1 88 ? 3.760 -8.903 -15.317 1.00 78.75 88 GLU A C 1
ATOM 689 O O . GLU A 1 88 ? 4.738 -8.270 -15.687 1.00 78.75 88 GLU A O 1
ATOM 694 N N . GLU A 1 89 ? 2.663 -9.019 -16.071 1.00 85.31 89 GLU A N 1
ATOM 695 C CA . GLU A 1 89 ? 2.488 -8.460 -17.422 1.00 85.31 89 GLU A CA 1
ATOM 696 C C . GLU A 1 89 ? 2.488 -6.924 -17.494 1.00 85.31 89 GLU A C 1
ATOM 698 O O . GLU A 1 89 ? 2.332 -6.339 -18.561 1.00 85.31 89 GLU A O 1
ATOM 703 N N . PHE A 1 90 ? 2.584 -6.233 -16.357 1.00 87.44 90 PHE A N 1
ATOM 704 C CA . PHE A 1 90 ? 2.801 -4.789 -16.355 1.00 87.44 90 PHE A CA 1
ATOM 705 C C . PHE A 1 90 ? 4.270 -4.415 -16.197 1.00 87.44 90 PHE A C 1
ATOM 707 O O . PHE A 1 90 ? 4.596 -3.233 -16.323 1.00 87.44 90 PHE A O 1
ATOM 714 N N . LEU A 1 91 ? 5.145 -5.372 -15.883 1.00 88.62 91 LEU A N 1
ATOM 715 C CA . LEU A 1 91 ? 6.535 -5.127 -15.532 1.00 88.62 91 LEU A CA 1
ATOM 716 C C . LEU A 1 91 ? 7.480 -5.982 -16.372 1.00 88.62 91 LEU A C 1
ATOM 718 O O . LEU A 1 91 ? 7.397 -7.203 -16.391 1.00 88.62 91 LEU A O 1
ATOM 722 N N . GLU A 1 92 ? 8.492 -5.342 -16.940 1.00 88.25 92 GLU A N 1
ATOM 723 C CA . GLU A 1 92 ? 9.628 -6.036 -17.532 1.00 88.25 92 GLU A CA 1
ATOM 724 C C . GLU A 1 92 ? 10.918 -5.725 -16.767 1.00 88.25 92 GLU A C 1
ATOM 726 O O . GLU A 1 92 ? 11.077 -4.670 -16.141 1.00 88.25 92 GLU A O 1
ATOM 731 N N . ASN A 1 93 ? 11.859 -6.664 -16.822 1.00 86.31 93 ASN A N 1
ATOM 732 C CA . ASN A 1 93 ? 13.223 -6.462 -16.358 1.00 86.31 93 ASN A CA 1
ATOM 733 C C . ASN A 1 93 ? 14.143 -6.355 -17.583 1.00 86.31 93 ASN A C 1
ATOM 735 O O . ASN A 1 93 ? 14.433 -7.378 -18.216 1.00 86.31 93 ASN A O 1
ATOM 739 N N . PRO A 1 94 ? 14.587 -5.143 -17.951 1.00 85.62 94 PRO A N 1
ATOM 740 C CA . PRO A 1 94 ? 15.417 -4.952 -19.123 1.00 85.62 94 PRO A CA 1
ATOM 741 C C . PRO A 1 94 ? 16.827 -5.512 -18.874 1.00 85.62 94 PRO A C 1
ATOM 743 O O . PRO A 1 94 ? 17.275 -5.614 -17.728 1.00 85.62 94 PRO A O 1
ATOM 746 N N . PRO A 1 95 ? 17.593 -5.825 -19.933 1.00 85.88 95 PRO A N 1
ATOM 747 C CA . PRO A 1 95 ? 18.990 -6.202 -19.785 1.00 85.88 95 PRO A CA 1
ATOM 748 C C . PRO A 1 95 ? 19.788 -5.144 -19.013 1.00 85.88 95 PRO A C 1
ATOM 750 O O . PRO A 1 95 ? 19.624 -3.935 -19.226 1.00 85.88 95 PRO A O 1
ATOM 753 N N . ILE A 1 96 ? 20.696 -5.613 -18.152 1.00 85.19 96 ILE A N 1
ATOM 754 C CA . ILE A 1 96 ? 21.601 -4.754 -17.383 1.00 85.19 96 ILE A CA 1
ATOM 755 C C . ILE A 1 96 ? 22.355 -3.844 -18.354 1.00 85.19 96 ILE A C 1
ATOM 757 O O . ILE A 1 96 ? 23.067 -4.309 -19.244 1.00 85.19 96 ILE A O 1
ATOM 761 N N . SER A 1 97 ? 22.174 -2.537 -18.191 1.00 87.19 97 SER A N 1
ATOM 762 C CA . SER A 1 97 ? 22.753 -1.542 -19.085 1.00 87.19 97 SER A CA 1
ATOM 763 C C . SER A 1 97 ? 23.007 -0.224 -18.365 1.00 87.19 97 SER A C 1
ATOM 765 O O . SER A 1 97 ? 22.388 0.083 -17.343 1.00 87.19 97 SER A O 1
ATOM 767 N N . ALA A 1 98 ? 23.881 0.602 -18.946 1.00 89.25 98 ALA A N 1
ATOM 768 C CA . ALA A 1 98 ? 24.183 1.940 -18.440 1.00 89.25 98 ALA A CA 1
ATOM 769 C C . ALA A 1 98 ? 22.949 2.860 -18.380 1.00 89.25 98 ALA A C 1
ATOM 771 O O . ALA A 1 98 ? 22.943 3.813 -17.611 1.00 89.25 98 ALA A O 1
ATOM 772 N N . ARG A 1 99 ? 21.886 2.560 -19.144 1.00 87.94 99 ARG A N 1
ATOM 773 C CA . ARG A 1 99 ? 20.600 3.274 -19.079 1.00 87.94 99 ARG A CA 1
ATOM 774 C C . ARG A 1 99 ? 19.979 3.230 -17.676 1.00 87.94 99 ARG A C 1
ATOM 776 O O . ARG A 1 99 ? 19.277 4.164 -17.308 1.00 87.94 99 ARG A O 1
ATOM 783 N N . TYR A 1 100 ? 20.236 2.160 -16.927 1.00 87.00 100 TYR A N 1
ATOM 784 C CA . TYR A 1 100 ? 19.728 1.942 -15.571 1.00 87.00 100 TYR A CA 1
ATOM 785 C C . TYR A 1 100 ? 20.875 1.773 -14.570 1.00 87.00 100 TYR A C 1
ATOM 787 O O . TYR A 1 100 ? 20.779 0.976 -13.640 1.00 87.00 100 TYR A O 1
ATOM 795 N N . ASP A 1 101 ? 21.998 2.461 -14.802 1.00 87.19 101 ASP A N 1
ATOM 796 C CA . ASP A 1 101 ? 23.191 2.422 -13.946 1.00 87.19 101 ASP A CA 1
ATOM 797 C C . ASP A 1 101 ? 23.729 1.005 -13.678 1.00 87.19 101 ASP A C 1
ATOM 799 O O . ASP A 1 101 ? 24.339 0.735 -12.644 1.00 87.19 101 ASP A O 1
ATOM 803 N N . ASN A 1 102 ? 23.511 0.080 -14.619 1.00 85.81 102 ASN A N 1
ATOM 804 C CA . ASN A 1 102 ? 23.837 -1.341 -14.485 1.00 85.81 102 ASN A CA 1
ATOM 805 C C . ASN A 1 102 ? 23.161 -2.023 -13.275 1.00 85.81 102 ASN A C 1
ATOM 807 O O . ASN A 1 102 ? 23.714 -2.958 -12.694 1.00 85.81 102 ASN A O 1
ATOM 811 N N . GLN A 1 103 ? 21.964 -1.568 -12.902 1.00 78.44 103 GLN A N 1
ATOM 812 C CA . GLN A 1 103 ? 21.168 -2.129 -11.813 1.00 78.44 103 GLN A CA 1
ATOM 813 C C . GLN A 1 103 ? 20.050 -3.039 -12.332 1.00 78.44 103 GLN A C 1
ATOM 815 O O . GLN A 1 103 ? 19.578 -2.906 -13.459 1.00 78.44 103 GLN A O 1
ATOM 820 N N . TYR A 1 104 ? 19.614 -3.959 -11.471 1.00 78.19 104 TYR A N 1
ATOM 821 C CA . TYR A 1 104 ? 18.408 -4.757 -11.683 1.00 78.19 104 TYR A CA 1
ATOM 822 C C . TYR A 1 104 ? 17.186 -3.889 -11.365 1.00 78.19 104 TYR A C 1
ATOM 824 O O . TYR A 1 104 ? 17.038 -3.445 -10.223 1.00 78.19 104 TYR A O 1
ATOM 832 N N . VAL A 1 105 ? 16.325 -3.643 -12.352 1.00 83.25 105 VAL A N 1
ATOM 833 C CA . VAL A 1 105 ? 15.164 -2.753 -12.219 1.00 83.25 105 VAL A CA 1
ATOM 834 C C . VAL A 1 105 ? 13.923 -3.382 -12.840 1.00 83.25 105 VAL A C 1
ATOM 836 O O . VAL A 1 105 ? 14.024 -4.146 -13.792 1.00 83.25 105 VAL A O 1
ATOM 839 N N . PHE A 1 106 ? 12.751 -3.020 -12.324 1.00 85.88 106 PHE A N 1
ATOM 840 C CA . PHE A 1 106 ? 11.484 -3.257 -13.009 1.00 85.88 106 PHE A CA 1
ATOM 841 C C . PHE A 1 106 ? 11.018 -1.957 -13.656 1.00 85.88 106 PHE A C 1
ATOM 843 O O . PHE A 1 106 ? 10.997 -0.908 -13.004 1.00 85.88 106 PHE A O 1
ATOM 850 N N . ILE A 1 107 ? 10.652 -2.027 -14.931 1.00 89.00 107 ILE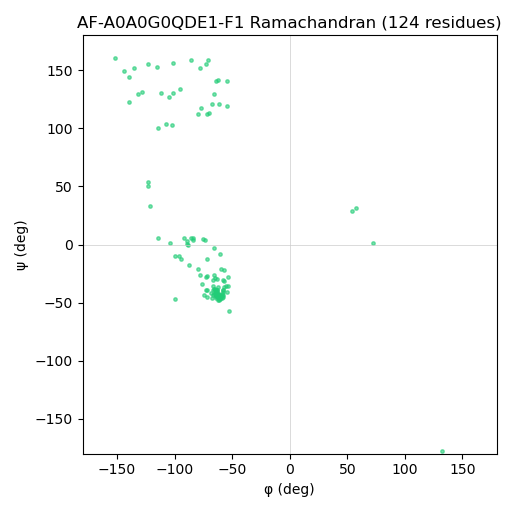 A N 1
ATOM 851 C CA . ILE A 1 107 ? 10.090 -0.911 -15.699 1.00 89.00 107 ILE A CA 1
ATOM 852 C C . ILE A 1 107 ? 8.727 -1.320 -16.263 1.00 89.00 107 ILE A C 1
ATOM 854 O O . ILE A 1 107 ? 8.475 -2.513 -16.413 1.00 89.00 107 ILE A O 1
ATOM 858 N N . PRO A 1 108 ? 7.831 -0.363 -16.555 1.00 90.75 108 PRO A N 1
ATOM 859 C CA . PRO A 1 108 ? 6.538 -0.696 -17.130 1.00 90.75 108 PRO A CA 1
ATOM 860 C C . PRO A 1 108 ? 6.710 -1.282 -18.534 1.00 90.75 108 PRO A C 1
ATOM 862 O O . PRO A 1 108 ? 7.360 -0.651 -19.369 1.00 90.75 108 PRO A O 1
ATOM 865 N N . GLU A 1 109 ? 6.083 -2.427 -18.801 1.00 88.56 109 GLU A N 1
ATOM 866 C CA . GLU A 1 109 ? 6.165 -3.119 -20.100 1.00 88.56 109 GLU A CA 1
ATOM 867 C C . GLU A 1 109 ? 5.686 -2.224 -21.259 1.00 88.56 109 GLU A C 1
ATOM 869 O O . GLU A 1 109 ? 6.323 -2.138 -22.306 1.00 88.56 109 GLU A O 1
ATOM 874 N N . SER A 1 110 ? 4.627 -1.433 -21.052 1.00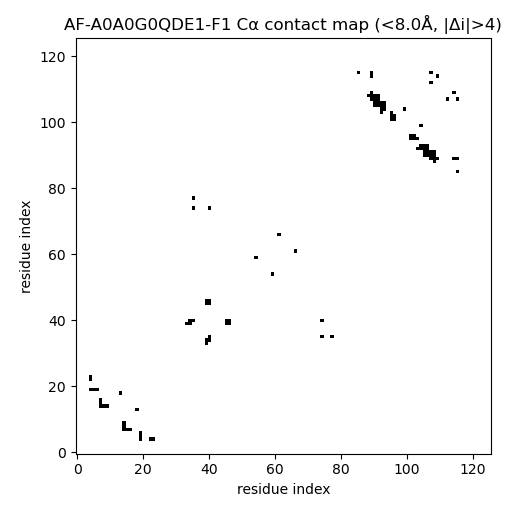 87.69 110 SER A N 1
ATOM 875 C CA . SER A 1 110 ? 4.127 -0.472 -22.050 1.00 87.69 110 SER A CA 1
ATOM 876 C C . SER A 1 110 ? 4.974 0.801 -22.197 1.00 87.69 110 SER A C 1
ATOM 878 O O . SER A 1 110 ? 4.589 1.738 -22.902 1.00 87.69 110 SER A O 1
ATOM 880 N N . GLY A 1 111 ? 6.112 0.893 -21.503 1.00 86.81 111 GLY A N 1
ATOM 881 C CA . GLY A 1 111 ? 6.984 2.068 -21.499 1.00 86.81 111 GLY A CA 1
ATOM 882 C C . GLY A 1 111 ? 6.423 3.270 -20.727 1.00 86.81 111 GLY A C 1
ATOM 883 O O . GLY A 1 111 ? 7.075 4.313 -20.654 1.00 86.81 111 GLY A O 1
ATOM 884 N N . SER A 1 112 ? 5.234 3.151 -20.122 1.00 90.75 112 SER A N 1
ATOM 885 C CA . SER A 1 112 ? 4.640 4.179 -19.263 1.00 90.75 112 SER A CA 1
ATOM 886 C C . SER A 1 112 ? 3.868 3.564 -18.096 1.00 90.75 112 SER A C 1
ATOM 888 O O . SER A 1 112 ? 3.237 2.524 -18.225 1.00 90.75 112 SER A O 1
ATOM 890 N N . TRP A 1 113 ? 3.812 4.259 -16.962 1.00 90.81 113 TRP A N 1
ATOM 891 C CA . TRP A 1 113 ? 3.054 3.806 -15.786 1.00 90.81 113 TRP A CA 1
ATOM 892 C C . TRP A 1 113 ? 1.528 3.941 -15.921 1.00 90.81 113 TRP A C 1
ATOM 894 O O . TRP A 1 113 ? 0.798 3.696 -14.961 1.00 90.81 113 TRP A O 1
ATOM 904 N N . LYS A 1 114 ? 1.024 4.360 -17.086 1.00 93.00 114 LYS A N 1
ATOM 905 C CA . LYS A 1 114 ? -0.393 4.684 -17.275 1.00 93.00 114 LYS A CA 1
ATOM 906 C C . LYS A 1 114 ? -1.294 3.466 -17.087 1.00 93.00 114 LYS A C 1
ATOM 908 O O . LYS A 1 114 ? -2.350 3.589 -16.476 1.00 93.00 114 LYS A O 1
ATOM 913 N N . GLU A 1 115 ? -0.880 2.300 -17.566 1.00 90.19 115 GLU A N 1
ATOM 914 C CA . GLU A 1 115 ? -1.659 1.064 -17.422 1.00 90.19 115 GLU A CA 1
ATOM 915 C C . GLU A 1 115 ? -1.748 0.618 -15.964 1.00 90.19 115 GLU A C 1
ATOM 917 O O . GLU A 1 115 ? -2.843 0.352 -15.472 1.00 90.19 115 GLU A O 1
ATOM 922 N N . VAL A 1 116 ? -0.630 0.676 -15.234 1.00 90.69 116 VAL A N 1
ATOM 923 C CA . VAL A 1 116 ? -0.594 0.416 -13.788 1.00 90.69 116 VAL A CA 1
ATOM 924 C C . VAL A 1 116 ? -1.512 1.382 -13.036 1.00 90.69 116 VAL A C 1
ATOM 926 O O . VAL A 1 116 ? -2.270 0.965 -12.164 1.00 90.69 116 VAL A O 1
ATOM 929 N N . GLN A 1 117 ? -1.506 2.670 -13.390 1.00 91.19 117 GLN A N 1
ATOM 930 C CA . GLN A 1 117 ? -2.396 3.664 -12.781 1.00 91.19 117 GLN A CA 1
ATOM 931 C C . GLN A 1 117 ? -3.875 3.366 -13.051 1.00 91.19 117 GLN A C 1
ATOM 933 O O . GLN A 1 117 ? -4.693 3.470 -12.135 1.00 91.19 117 GLN A O 1
ATOM 938 N N . VAL A 1 118 ? -4.228 2.988 -14.285 1.00 92.25 118 VAL A N 1
ATOM 939 C CA . VAL A 1 118 ? -5.601 2.598 -14.639 1.00 92.25 118 VAL A CA 1
ATOM 940 C C . VAL A 1 118 ? -6.023 1.352 -13.863 1.00 92.25 118 VAL A C 1
ATOM 942 O O . VAL A 1 118 ? -7.120 1.334 -13.305 1.00 92.25 118 VAL A O 1
ATOM 945 N N . TRP A 1 119 ? -5.146 0.352 -13.763 1.00 91.56 119 TRP A N 1
ATOM 946 C CA . TRP A 1 119 ? -5.403 -0.870 -13.008 1.00 91.56 119 TRP A CA 1
ATOM 947 C C . TRP A 1 119 ? -5.573 -0.604 -11.504 1.00 91.56 119 TRP A C 1
ATOM 949 O O . TRP A 1 119 ? -6.525 -1.094 -10.901 1.00 91.56 119 TRP A O 1
ATOM 959 N N . ILE A 1 120 ? -4.732 0.236 -10.887 1.00 89.50 120 ILE A N 1
ATOM 960 C CA . ILE A 1 120 ? -4.911 0.651 -9.483 1.00 89.50 120 ILE A CA 1
ATOM 961 C C . ILE A 1 120 ? -6.257 1.366 -9.313 1.00 89.50 120 ILE A C 1
ATOM 963 O O . ILE A 1 120 ? -7.006 1.078 -8.379 1.00 89.50 120 ILE A O 1
ATOM 967 N N . ALA A 1 121 ? -6.596 2.278 -10.229 1.00 91.06 121 ALA A N 1
ATOM 968 C CA . ALA A 1 121 ? -7.847 3.024 -10.164 1.00 91.06 121 ALA A CA 1
ATOM 969 C C . ALA A 1 121 ? -9.087 2.122 -10.285 1.00 91.06 121 ALA A C 1
ATOM 971 O O . ALA A 1 121 ? -10.117 2.454 -9.696 1.00 91.06 121 ALA A O 1
ATOM 972 N N . SER A 1 122 ? -9.012 0.991 -10.998 1.00 89.25 122 SER A N 1
ATOM 973 C CA . SER A 1 122 ? -10.117 0.026 -11.049 1.00 89.25 122 SER A CA 1
ATOM 974 C C . SER A 1 122 ? -10.290 -0.757 -9.747 1.00 89.25 122 SER A C 1
ATOM 976 O O . SER A 1 122 ? -11.41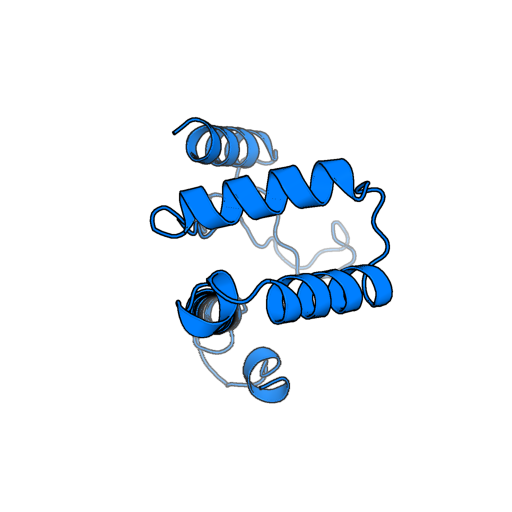6 -1.126 -9.438 1.00 89.25 122 SER A O 1
ATOM 978 N N . GLN A 1 123 ? -9.227 -0.962 -8.956 1.00 85.38 123 GLN A N 1
ATOM 979 C CA . GLN A 1 123 ? -9.329 -1.650 -7.658 1.00 85.38 123 GLN A CA 1
ATOM 980 C C . GLN A 1 123 ? -9.896 -0.754 -6.544 1.00 85.38 123 GLN A C 1
ATOM 982 O O . GLN A 1 123 ? -10.476 -1.248 -5.586 1.00 85.38 123 GLN A O 1
ATOM 987 N N . VAL A 1 124 ? -9.726 0.570 -6.648 1.00 78.31 124 VAL A N 1
ATOM 988 C CA . VAL A 1 124 ? -10.162 1.542 -5.620 1.00 78.31 124 VAL A CA 1
ATOM 989 C C . VAL A 1 124 ? -11.618 1.997 -5.809 1.00 78.31 124 VAL A C 1
ATOM 991 O O . VAL A 1 124 ? -12.213 2.556 -4.891 1.00 78.31 124 VAL A O 1
ATOM 994 N N . LYS A 1 125 ? -12.199 1.794 -6.997 1.00 59.91 125 LYS A N 1
ATOM 995 C CA . LYS A 1 125 ? -13.560 2.246 -7.343 1.00 59.91 125 LYS A CA 1
ATOM 996 C C . LYS A 1 125 ? -14.678 1.245 -7.013 1.00 59.91 125 LYS A C 1
ATOM 998 O O . LYS A 1 125 ? -15.827 1.553 -7.326 1.00 59.91 125 LYS A O 1
ATOM 1003 N N . ASN A 1 126 ? -14.355 0.105 -6.402 1.00 49.00 126 ASN A N 1
ATOM 1004 C CA . ASN A 1 126 ? -15.332 -0.869 -5.903 1.00 49.00 126 ASN A CA 1
ATOM 1005 C C . ASN A 1 126 ? -15.649 -0.650 -4.421 1.00 49.00 126 ASN A C 1
ATOM 1007 O O . ASN A 1 126 ? -14.710 -0.358 -3.647 1.00 49.00 126 ASN A O 1
#

Secondary structure (DSSP, 8-state):
-HHHHS----SSGGGSHHHHHHHHHHHHHHHHHHHTSHHHHT-HHHHHHHHHHHHHHS-----HHHHHHHHHHHHHTTT-----PPPGGGEE-PPS-GGGTT----EETTSSTHHHHHHHHHHH--

Solvent-accessible surface area (backbone atoms only — not comparable to full-atom values): 7871 Å² total; per-residue (Å²): 111,72,68,73,66,63,68,67,85,49,95,60,94,76,34,45,71,64,59,39,47,58,52,48,52,50,53,53,52,52,51,47,54,56,58,68,27,68,84,37,68,76,29,68,71,54,48,53,51,51,50,51,53,49,58,76,75,40,95,71,89,75,47,76,69,56,48,52,52,49,52,51,51,50,64,73,37,65,87,70,75,84,86,82,77,85,63,64,90,50,48,37,69,71,80,74,34,78,93,55,77,58,45,94,55,78,45,41,58,84,75,45,66,61,62,60,52,52,53,53,53,63,66,68,75,108

Sequence (126 aa):
MLKFVRSRNAQGDEGTDIAREARQTKVIAALRQKVFSAGVLLSPSKLFGIWRVIKESTLTDIEPSEAAILIRRVINARNNVESYVLPEEFLENPPISARYDNQYVFIPESGSWKEVQVWIASQVKN

pLDDT: mean 73.68, std 14.01, range [36.34, 93.0]

Foldseek 3Di:
DVCLLPDQDDPDPCNDVVVSVVVVVVVVVVVLCVCLPPVQLVDPVNVVVVVVVCVVVDDDPQDPVNVVVVSVVCNVCSVPDDDDDQDCQQWDFDQQDVVVPSDTDIAGPVNDCVVVVVVVVVVVVD

Mean predicted aligned error: 11.87 Å